Protein AF-A0A1E7LP09-F1 (afdb_monomer)

Mean predicted aligned error: 17.52 Å

Sequence (98 aa):
MPIHPPQQQQQQQRSAPGRPLGVQQAEAALVEHYPRLVRLAYVVLPPALGRHRRVLAAHGAVQRALPGARAVPAPASRVPAQSRRRSSEEAAAEAVGA

Secondary structure (DSSP, 8-state):
------THHHHTT---TT----HHHHHHHHHHHHHHHHHHHHHTS-GGGHHHHHHHHHHHHHHHHSGGGGSS---------------S----------

Foldseek 3Di:
DDDDDDPVVVVVPPPPPDDPDDPVRVVVVCVVCVVVQLVVQLVPDDCVCPDPSSSVRSNVVSLVVDPVSVVPVPPPPPPPPPPPPPDPDPPDPDDDDD

Structure (mmCIF, N/CA/C/O backbone):
data_AF-A0A1E7LP09-F1
#
_entry.id   AF-A0A1E7LP09-F1
#
loop_
_atom_site.group_PDB
_atom_site.id
_atom_site.type_symbol
_atom_site.label_atom_id
_atom_site.label_alt_id
_atom_site.label_comp_id
_atom_site.label_asym_id
_at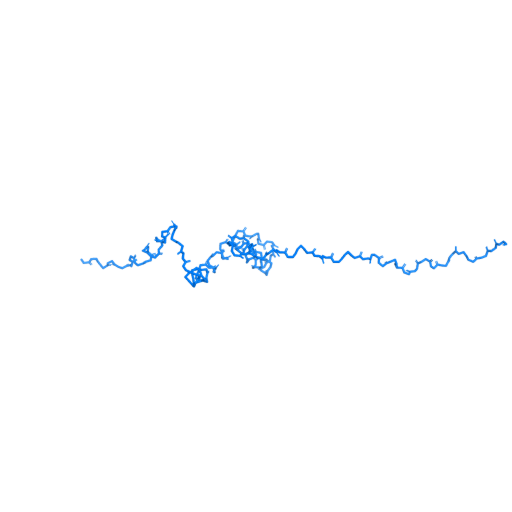om_site.label_entity_id
_atom_site.label_seq_id
_atom_site.pdbx_PDB_ins_code
_atom_site.Cartn_x
_atom_site.Cartn_y
_atom_site.Cartn_z
_atom_site.occupancy
_atom_site.B_iso_or_equiv
_atom_site.auth_seq_id
_atom_site.auth_comp_id
_atom_site.auth_asym_id
_atom_site.auth_atom_id
_atom_site.pdbx_PDB_model_num
ATOM 1 N N . MET A 1 1 ? -6.051 -43.541 14.309 1.00 51.47 1 MET A N 1
ATOM 2 C CA . MET A 1 1 ? -5.726 -42.353 15.128 1.00 51.47 1 MET A CA 1
ATOM 3 C C . MET A 1 1 ? -5.114 -41.270 14.238 1.00 51.47 1 MET A C 1
ATOM 5 O O . MET A 1 1 ? -3.902 -41.278 14.069 1.00 51.47 1 MET A O 1
ATOM 9 N N . PRO A 1 2 ? -5.910 -40.384 13.609 1.00 58.72 2 PRO A N 1
ATOM 10 C CA . PRO A 1 2 ? -5.397 -39.189 12.944 1.00 58.72 2 PRO A CA 1
ATOM 11 C C . PRO A 1 2 ? -5.484 -37.983 13.889 1.00 58.72 2 PRO A C 1
ATOM 13 O O . PRO A 1 2 ? -6.561 -37.596 14.338 1.00 58.72 2 PRO A O 1
ATOM 16 N N . ILE A 1 3 ? -4.326 -37.404 14.191 1.00 60.69 3 ILE A N 1
ATOM 17 C CA . ILE A 1 3 ? -4.178 -36.154 14.935 1.00 60.69 3 ILE A CA 1
ATOM 18 C C . ILE A 1 3 ? -4.348 -35.027 13.911 1.00 60.69 3 ILE A C 1
ATOM 20 O O . ILE A 1 3 ? -3.499 -34.860 13.039 1.00 60.69 3 ILE A O 1
ATOM 24 N N . HIS A 1 4 ? -5.446 -34.273 13.987 1.00 62.44 4 HIS A N 1
ATOM 25 C CA . HIS A 1 4 ? -5.639 -33.060 13.188 1.00 62.44 4 HIS A CA 1
ATOM 26 C C . HIS A 1 4 ? -5.379 -31.801 14.032 1.00 62.44 4 HIS A C 1
ATOM 28 O O . HIS A 1 4 ? -6.257 -31.372 14.779 1.00 62.44 4 HIS A O 1
ATOM 34 N N . PRO A 1 5 ? -4.220 -31.147 13.863 1.00 66.00 5 PRO A N 1
ATOM 35 C CA . PRO A 1 5 ? -4.068 -29.707 14.038 1.00 66.00 5 PRO A CA 1
ATOM 36 C C . PRO A 1 5 ? -3.639 -29.065 12.694 1.00 66.00 5 PRO A C 1
ATOM 38 O O . PRO A 1 5 ? -3.104 -29.773 11.841 1.00 66.00 5 PRO A O 1
ATOM 41 N N . PRO A 1 6 ? -3.819 -27.749 12.438 1.00 58.47 6 PRO A N 1
ATOM 42 C CA . PRO A 1 6 ? -4.451 -26.695 13.232 1.00 58.47 6 PRO A CA 1
ATOM 43 C C . PRO A 1 6 ? -5.592 -25.973 12.464 1.00 58.47 6 PRO A C 1
ATOM 45 O O . PRO A 1 6 ? -5.365 -25.253 11.495 1.00 58.47 6 PRO A O 1
ATOM 48 N N . GLN A 1 7 ? -6.834 -26.064 12.951 1.00 57.97 7 GLN A N 1
ATOM 49 C CA . GLN A 1 7 ? -7.974 -25.262 12.451 1.00 57.97 7 GLN A CA 1
ATOM 50 C C . GLN A 1 7 ? -7.972 -23.801 12.965 1.00 57.97 7 GLN A C 1
ATOM 52 O O . GLN A 1 7 ? -8.804 -22.992 12.554 1.00 57.97 7 GLN A O 1
ATOM 57 N N . GLN A 1 8 ? -7.025 -23.417 13.834 1.00 57.03 8 GLN A N 1
ATOM 58 C CA . GLN A 1 8 ? -7.003 -22.078 14.443 1.00 57.03 8 GLN A CA 1
ATOM 59 C C . GLN A 1 8 ? -6.753 -20.937 13.440 1.00 57.03 8 GLN A C 1
ATOM 61 O O . GLN A 1 8 ? -7.227 -19.825 13.660 1.00 57.03 8 GLN A O 1
ATOM 66 N N . GLN A 1 9 ? -6.076 -21.189 12.314 1.00 55.88 9 GLN A N 1
ATOM 67 C CA . GLN A 1 9 ? -5.728 -20.129 11.359 1.00 55.88 9 GLN A CA 1
ATOM 68 C C . GLN A 1 9 ? -6.879 -19.755 10.408 1.00 55.88 9 GLN A C 1
ATOM 70 O O . GLN A 1 9 ? -6.902 -18.643 9.885 1.00 55.88 9 GLN A O 1
ATOM 75 N N . GLN A 1 10 ? -7.862 -20.641 10.206 1.00 55.78 10 GLN A N 1
ATOM 76 C CA . GLN A 1 10 ? -9.057 -20.346 9.399 1.00 55.78 10 GLN A CA 1
ATOM 77 C C . GLN A 1 10 ? -10.154 -19.630 10.199 1.00 55.78 10 GLN A C 1
ATOM 79 O O . GLN A 1 10 ? -10.947 -18.892 9.617 1.00 55.78 10 GLN A O 1
ATOM 84 N N . GLN A 1 11 ? -10.186 -19.790 11.526 1.00 55.72 11 GLN A N 1
ATOM 85 C CA . GLN A 1 11 ? -11.161 -19.104 12.381 1.00 55.72 11 GLN A CA 1
ATOM 86 C C . GLN A 1 11 ? -10.820 -17.625 12.608 1.00 55.72 11 GLN A C 1
ATOM 88 O O . GLN A 1 11 ? -11.728 -16.801 12.654 1.00 55.72 11 GLN A O 1
ATOM 93 N N . GLN A 1 12 ? -9.532 -17.263 12.621 1.00 55.25 12 GLN A N 1
ATOM 94 C CA . GLN A 1 12 ? -9.095 -15.859 12.696 1.00 55.25 12 GLN A CA 1
ATOM 95 C C . GLN A 1 12 ? -9.438 -15.052 11.427 1.00 55.25 12 GLN A C 1
ATOM 97 O O . GLN A 1 12 ? -9.550 -13.833 11.485 1.00 55.25 12 GLN A O 1
ATOM 102 N N . GLN A 1 13 ? -9.652 -15.721 10.285 1.00 55.03 13 GLN A N 1
ATOM 103 C CA . GLN A 1 13 ? -9.899 -15.074 8.987 1.00 55.03 13 GLN A CA 1
ATOM 104 C C . GLN A 1 13 ? -11.369 -14.730 8.719 1.00 55.03 13 GLN A C 1
ATOM 106 O O . GLN A 1 13 ? -11.658 -14.010 7.766 1.00 55.03 13 GLN A O 1
ATOM 111 N N . ARG A 1 14 ? -12.315 -15.192 9.547 1.00 50.50 14 ARG A N 1
ATOM 112 C CA . ARG A 1 14 ? -13.716 -14.749 9.453 1.00 50.50 14 ARG A CA 1
ATOM 113 C C . ARG A 1 14 ? -13.945 -13.524 10.332 1.00 50.50 14 ARG A C 1
ATOM 115 O O . ARG A 1 14 ? -14.830 -13.513 11.183 1.00 50.50 14 ARG A O 1
ATOM 122 N N . SER A 1 15 ? -13.149 -12.479 10.127 1.00 55.38 15 SER A N 1
ATOM 123 C CA . SER A 1 15 ? -13.520 -11.143 10.583 1.00 55.38 15 SER A CA 1
ATOM 124 C C . SER A 1 15 ? -14.791 -10.755 9.830 1.00 55.38 15 SER A C 1
ATOM 126 O O . SER A 1 15 ? -14.753 -10.510 8.627 1.00 55.38 15 SER A O 1
ATOM 128 N N . ALA A 1 16 ? -15.936 -10.791 10.511 1.00 53.47 16 ALA A N 1
ATOM 129 C CA . ALA A 1 16 ? -17.207 -10.394 9.924 1.00 53.47 16 ALA A CA 1
ATOM 130 C C . ALA A 1 16 ? -17.095 -8.939 9.426 1.00 53.47 16 ALA A C 1
ATOM 132 O O . ALA A 1 16 ? -16.837 -8.044 10.240 1.00 53.47 16 ALA A O 1
ATOM 133 N N . PRO A 1 17 ? -17.254 -8.673 8.118 1.00 50.06 17 PRO A N 1
ATOM 134 C CA . PRO A 1 17 ? -17.241 -7.309 7.623 1.00 50.06 17 PRO A CA 1
ATOM 135 C C . PRO A 1 17 ? -18.499 -6.615 8.149 1.00 50.06 17 PRO A C 1
ATOM 137 O O . PRO A 1 17 ? -19.611 -7.035 7.844 1.00 50.06 17 PRO A O 1
ATOM 140 N N . GLY A 1 18 ? -18.330 -5.574 8.967 1.00 56.84 18 GLY A N 1
ATOM 141 C CA . GLY A 1 18 ? -19.439 -4.682 9.325 1.00 56.84 18 GLY A CA 1
ATOM 142 C C . GLY A 1 18 ? -19.629 -4.359 10.804 1.00 56.84 18 GLY A C 1
ATOM 143 O O . GLY A 1 18 ? -20.516 -3.567 11.111 1.00 56.84 18 GLY A O 1
ATOM 144 N N . ARG A 1 19 ? -18.821 -4.891 11.734 1.00 57.41 19 ARG A N 1
ATOM 145 C CA . ARG A 1 19 ? -18.845 -4.388 13.119 1.00 57.41 19 ARG A CA 1
ATOM 146 C C . ARG A 1 19 ? -17.930 -3.161 13.236 1.00 57.41 19 ARG A C 1
ATOM 148 O O . ARG A 1 19 ? -16.764 -3.280 12.861 1.00 57.41 19 ARG A O 1
ATOM 155 N N . PRO A 1 20 ? -18.406 -2.009 13.753 1.00 57.84 20 PRO A N 1
ATOM 156 C CA . PRO A 1 20 ? -17.527 -0.886 14.047 1.00 57.84 20 PRO A CA 1
ATOM 157 C C . PRO A 1 20 ? -16.494 -1.350 15.077 1.00 57.84 20 PRO A C 1
ATOM 159 O O . PRO A 1 20 ? -16.831 -1.633 16.227 1.00 57.84 20 PRO A O 1
ATOM 162 N N . LEU A 1 21 ? -15.249 -1.513 14.637 1.00 62.44 21 LEU A N 1
ATOM 163 C CA . LEU A 1 21 ? -14.133 -1.816 15.519 1.00 62.44 21 LEU A CA 1
ATOM 164 C C . LEU A 1 21 ? -13.838 -0.544 16.318 1.00 62.44 21 LEU A C 1
ATOM 166 O O . LEU A 1 21 ? -13.742 0.537 15.736 1.00 62.44 21 LEU A O 1
ATOM 170 N N . GLY A 1 22 ? -13.705 -0.655 17.642 1.00 71.94 22 GLY A N 1
ATOM 171 C CA . GLY A 1 22 ? -13.184 0.456 18.442 1.00 71.94 22 GLY A CA 1
ATOM 172 C C . GLY A 1 22 ? -11.815 0.893 17.907 1.00 71.94 22 GLY A C 1
ATOM 173 O O . GLY A 1 22 ? -11.086 0.068 17.358 1.00 71.94 22 GLY A O 1
ATOM 174 N N . VAL A 1 23 ? -11.460 2.173 18.063 1.00 73.69 23 VAL A N 1
ATOM 175 C CA . VAL A 1 23 ? -10.244 2.778 17.471 1.00 73.69 23 VAL A CA 1
ATOM 176 C C . VAL A 1 23 ? -8.988 1.930 17.719 1.00 73.69 23 VAL A C 1
ATOM 178 O O . VAL A 1 23 ? -8.303 1.574 16.769 1.00 73.69 23 VAL A O 1
ATOM 181 N N . GLN A 1 24 ? -8.767 1.476 18.956 1.00 67.88 24 GLN A N 1
ATOM 182 C CA . GLN A 1 24 ? -7.636 0.605 19.316 1.00 67.88 24 GLN A CA 1
ATOM 183 C C . GLN A 1 24 ? -7.616 -0.732 18.559 1.00 67.88 24 GLN A C 1
ATOM 185 O O . GLN A 1 24 ? -6.560 -1.239 18.190 1.00 67.88 24 GLN A O 1
ATOM 190 N N . GLN A 1 25 ? -8.786 -1.324 18.317 1.00 70.56 25 GLN A N 1
ATOM 191 C CA . GLN A 1 25 ? -8.897 -2.592 17.600 1.00 70.56 25 GLN A CA 1
ATOM 192 C C . GLN A 1 25 ? -8.715 -2.400 16.092 1.00 70.56 25 GLN A C 1
ATOM 194 O O . GLN A 1 25 ? -8.137 -3.259 15.429 1.00 70.56 25 GLN A O 1
ATOM 199 N N . ALA A 1 26 ? -9.161 -1.259 15.561 1.00 70.69 26 ALA A N 1
ATOM 200 C CA . ALA A 1 26 ? -8.865 -0.853 14.195 1.00 70.69 26 ALA A CA 1
ATOM 201 C C . ALA A 1 26 ? -7.357 -0.612 14.005 1.00 7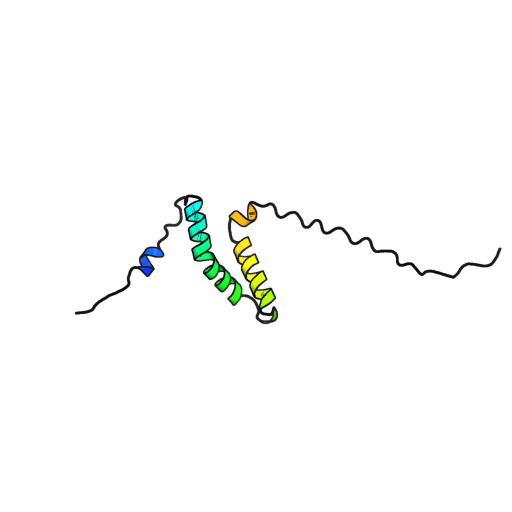0.69 26 ALA A C 1
ATOM 203 O O . ALA A 1 26 ? -6.785 -1.110 13.041 1.00 70.69 26 ALA A O 1
ATOM 204 N N . GLU A 1 27 ?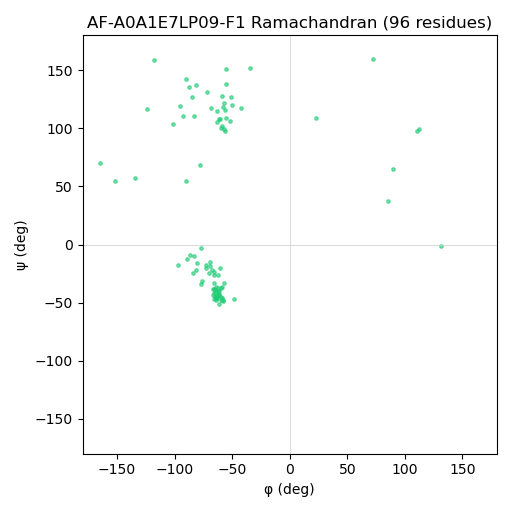 -6.691 0.071 14.938 1.00 71.06 27 GLU A N 1
ATOM 205 C CA . GLU A 1 27 ? -5.241 0.298 14.904 1.00 71.06 27 GLU A CA 1
ATOM 206 C C . GLU A 1 27 ? -4.444 -1.007 14.998 1.00 71.06 27 GLU A C 1
ATOM 208 O O . GLU A 1 27 ? -3.553 -1.236 14.180 1.00 71.06 27 GLU A O 1
ATOM 213 N N . ALA A 1 28 ? -4.802 -1.903 15.922 1.00 75.44 28 ALA A N 1
ATOM 214 C CA . ALA A 1 28 ? -4.163 -3.212 16.049 1.00 75.44 28 ALA A CA 1
ATOM 215 C C . ALA A 1 28 ? -4.309 -4.044 14.766 1.00 75.44 28 ALA A C 1
ATOM 217 O O . ALA A 1 28 ? -3.323 -4.582 14.259 1.00 75.44 28 ALA A O 1
ATOM 218 N N . ALA A 1 29 ? -5.515 -4.076 14.186 1.00 72.31 29 ALA A N 1
ATOM 219 C CA . ALA A 1 29 ? -5.753 -4.745 12.914 1.00 72.31 29 ALA A CA 1
ATOM 220 C C . ALA A 1 29 ? -4.928 -4.113 11.781 1.00 72.31 29 ALA A C 1
ATOM 222 O O . ALA A 1 29 ? -4.366 -4.834 10.960 1.00 72.31 29 ALA A O 1
ATOM 223 N N . LEU A 1 30 ? -4.789 -2.785 11.740 1.00 73.12 30 LEU A N 1
ATOM 224 C CA . LEU A 1 30 ? -3.946 -2.120 10.747 1.00 73.12 30 LEU A CA 1
ATOM 225 C C . LEU A 1 30 ? -2.473 -2.497 10.910 1.00 73.12 30 LEU A C 1
ATOM 227 O O . LEU A 1 30 ? -1.855 -2.875 9.920 1.00 73.12 30 LEU A O 1
ATOM 231 N N . VAL A 1 31 ? -1.912 -2.449 12.119 1.00 80.38 31 VAL A N 1
ATOM 232 C CA . VAL A 1 31 ? -0.502 -2.804 12.362 1.00 80.38 31 VAL A CA 1
ATOM 233 C C . VAL A 1 31 ? -0.228 -4.262 11.993 1.00 80.38 31 VAL A C 1
ATOM 235 O O . VAL A 1 31 ? 0.769 -4.549 11.331 1.00 80.38 31 VAL A O 1
ATOM 238 N N . GLU A 1 32 ? -1.135 -5.172 12.348 1.00 86.25 32 GLU A N 1
ATOM 239 C CA . GLU A 1 32 ? -1.005 -6.599 12.050 1.00 86.25 32 GLU A CA 1
ATOM 240 C C . GLU A 1 32 ? -1.079 -6.894 10.541 1.00 86.25 32 GLU A C 1
ATOM 242 O O . GLU A 1 32 ? -0.329 -7.722 10.018 1.00 86.25 32 GLU A O 1
ATOM 247 N N . HIS A 1 33 ? -1.935 -6.183 9.801 1.00 88.06 33 HIS A N 1
ATOM 248 C CA . HIS A 1 33 ? -2.199 -6.477 8.389 1.00 88.06 33 HIS A CA 1
ATOM 249 C C . HIS A 1 33 ? -1.379 -5.612 7.416 1.00 88.06 33 HIS A C 1
ATOM 251 O O . HIS A 1 33 ? -1.210 -5.981 6.248 1.00 88.06 33 HIS A O 1
ATOM 257 N N . TYR A 1 34 ? -0.813 -4.492 7.871 1.00 90.00 34 TYR A N 1
ATOM 258 C CA . TYR A 1 34 ? -0.061 -3.550 7.040 1.00 90.00 34 TYR A CA 1
ATOM 259 C C . TYR A 1 34 ? 1.149 -4.176 6.330 1.00 90.00 34 TYR A C 1
ATOM 261 O O . TYR A 1 34 ? 1.263 -3.993 5.113 1.00 90.00 34 TYR A O 1
ATOM 269 N N . PRO A 1 35 ? 2.017 -4.978 6.985 1.00 90.81 35 PRO A N 1
ATOM 270 C CA . PRO A 1 35 ? 3.152 -5.600 6.300 1.00 90.81 35 PRO A CA 1
ATOM 271 C C . PRO A 1 35 ? 2.718 -6.499 5.136 1.00 90.81 35 PRO A C 1
ATOM 273 O O . PRO A 1 35 ? 3.362 -6.528 4.083 1.00 90.81 35 PRO A O 1
ATOM 276 N N . ARG A 1 36 ? 1.591 -7.205 5.295 1.00 92.62 36 ARG A N 1
ATOM 277 C CA . ARG A 1 36 ? 1.026 -8.067 4.251 1.00 92.62 36 ARG A CA 1
ATOM 278 C C . ARG A 1 36 ? 0.534 -7.243 3.061 1.00 92.62 36 ARG A C 1
ATOM 280 O O . ARG A 1 36 ? 0.839 -7.596 1.923 1.00 92.62 36 ARG A O 1
ATOM 287 N N . LEU A 1 37 ? -0.158 -6.131 3.313 1.00 93.50 37 LEU A N 1
ATOM 288 C CA . LEU A 1 37 ? -0.618 -5.209 2.268 1.00 93.50 37 LEU A CA 1
ATOM 289 C C . LEU A 1 37 ? 0.555 -4.590 1.500 1.00 93.50 37 LEU A C 1
ATOM 291 O O . LEU A 1 37 ? 0.547 -4.568 0.270 1.00 93.50 37 LEU A O 1
ATOM 295 N N . VAL A 1 38 ? 1.600 -4.155 2.207 1.00 95.00 38 VAL A N 1
ATOM 296 C CA . VAL A 1 38 ? 2.802 -3.576 1.585 1.00 95.00 38 VAL A CA 1
ATOM 297 C C . VAL A 1 38 ? 3.499 -4.604 0.704 1.00 95.00 38 VAL A C 1
ATOM 299 O O . VAL A 1 38 ? 3.935 -4.275 -0.398 1.00 95.00 38 VAL A O 1
ATOM 302 N N . ARG A 1 39 ? 3.567 -5.866 1.136 1.00 95.00 39 ARG A N 1
ATOM 303 C CA . ARG A 1 39 ? 4.170 -6.934 0.335 1.00 95.00 39 ARG A CA 1
ATOM 304 C C . ARG A 1 39 ? 3.393 -7.195 -0.954 1.00 95.00 39 ARG A C 1
ATOM 306 O O . ARG A 1 39 ? 4.026 -7.356 -1.995 1.00 95.00 39 ARG A O 1
ATOM 313 N N . LEU A 1 40 ? 2.060 -7.179 -0.906 1.00 96.12 40 LEU A N 1
ATOM 314 C CA . LEU A 1 40 ? 1.212 -7.289 -2.099 1.00 96.12 40 LEU A CA 1
ATOM 315 C C . LEU A 1 40 ? 1.421 -6.104 -3.051 1.00 96.12 40 LEU A C 1
ATOM 317 O O . LEU A 1 40 ? 1.615 -6.302 -4.248 1.00 96.12 40 LEU A O 1
ATOM 321 N N . ALA A 1 41 ? 1.472 -4.883 -2.521 1.00 96.00 41 ALA A N 1
ATOM 322 C CA . ALA A 1 41 ? 1.750 -3.696 -3.324 1.00 96.00 41 ALA A CA 1
ATOM 323 C C . ALA A 1 41 ? 3.165 -3.725 -3.933 1.00 96.00 41 ALA A C 1
ATOM 325 O O . ALA A 1 41 ? 3.358 -3.328 -5.075 1.00 96.00 41 ALA A O 1
ATOM 326 N N . TYR A 1 42 ? 4.165 -4.238 -3.214 1.00 97.12 42 TYR A N 1
ATOM 327 C CA . TYR A 1 42 ? 5.538 -4.323 -3.709 1.00 97.12 42 TYR A CA 1
ATOM 328 C C . TYR A 1 42 ? 5.682 -5.285 -4.893 1.00 97.12 42 TYR A C 1
ATOM 330 O O . TYR A 1 42 ? 6.403 -4.972 -5.844 1.00 97.12 42 TYR A O 1
ATOM 338 N N . VAL A 1 43 ? 5.027 -6.452 -4.856 1.00 97.00 43 VAL A N 1
ATOM 339 C CA . VAL A 1 43 ? 5.181 -7.480 -5.905 1.00 97.00 43 VAL A CA 1
ATOM 340 C C . VAL A 1 43 ? 4.549 -7.088 -7.240 1.00 97.00 43 VAL A C 1
ATOM 342 O O . VAL A 1 43 ? 5.027 -7.552 -8.268 1.00 97.00 43 VAL A O 1
ATOM 345 N N . VAL A 1 44 ? 3.547 -6.203 -7.244 1.00 96.62 44 VAL A N 1
ATOM 346 C CA . VAL A 1 44 ? 2.918 -5.706 -8.483 1.00 96.62 44 VAL A CA 1
ATOM 347 C C . VAL A 1 44 ? 3.690 -4.553 -9.139 1.00 96.62 44 VAL A C 1
ATOM 349 O O . VAL A 1 44 ? 3.382 -4.166 -10.263 1.00 96.62 44 VAL A O 1
ATOM 352 N N . LEU A 1 45 ? 4.699 -3.991 -8.462 1.00 95.75 45 LEU A N 1
ATOM 353 C CA . LEU A 1 45 ? 5.494 -2.884 -8.997 1.00 95.75 45 LEU A CA 1
ATOM 354 C C . LEU A 1 45 ? 6.598 -3.373 -9.952 1.00 95.75 45 LEU A C 1
ATOM 356 O O . LEU A 1 45 ? 7.327 -4.307 -9.597 1.00 95.75 45 LEU A O 1
ATOM 360 N N . PRO A 1 46 ? 6.813 -2.692 -11.098 1.00 94.56 46 PRO A N 1
ATOM 361 C CA . PRO A 1 46 ? 7.848 -3.057 -12.062 1.00 94.56 46 PRO A CA 1
ATOM 362 C C . PRO A 1 46 ? 9.254 -3.133 -11.442 1.00 94.56 46 PRO A C 1
ATOM 364 O O . PRO A 1 46 ? 9.642 -2.230 -10.690 1.00 94.56 46 PRO A O 1
ATOM 367 N N . PRO A 1 47 ? 10.076 -4.143 -11.795 1.00 91.31 47 PRO A N 1
ATOM 368 C CA . PRO A 1 47 ? 11.433 -4.275 -11.260 1.00 91.31 47 PRO A CA 1
ATOM 369 C C . PRO A 1 47 ? 12.363 -3.133 -11.705 1.00 91.31 47 PRO A C 1
ATOM 371 O O . PRO A 1 47 ? 13.304 -2.809 -10.982 1.00 91.31 47 PRO A O 1
ATOM 374 N N . ALA A 1 48 ? 12.055 -2.470 -12.828 1.00 95.12 48 ALA A N 1
ATOM 375 C CA . ALA A 1 48 ? 12.793 -1.320 -13.360 1.00 95.12 48 ALA A CA 1
ATOM 376 C C . ALA A 1 48 ? 12.841 -0.106 -12.408 1.00 95.12 48 ALA A C 1
ATOM 378 O O . ALA A 1 48 ? 13.723 0.738 -12.526 1.00 95.12 48 ALA A O 1
ATOM 379 N N . LEU A 1 49 ? 11.928 -0.020 -11.432 1.00 90.19 49 LEU A N 1
ATOM 380 C CA . LEU A 1 49 ? 11.906 1.055 -10.433 1.00 90.19 49 LEU A CA 1
ATOM 381 C C . LEU A 1 49 ? 13.079 0.982 -9.433 1.00 90.19 49 LEU A C 1
ATOM 383 O O . LEU A 1 49 ? 13.340 1.953 -8.724 1.00 90.19 49 LEU A O 1
ATOM 387 N N . GLY A 1 50 ? 13.789 -0.148 -9.355 1.00 94.75 50 GLY A N 1
ATOM 388 C CA . GLY A 1 50 ? 14.815 -0.382 -8.339 1.00 94.75 50 GLY A CA 1
ATOM 389 C C . GLY A 1 50 ? 14.222 -0.609 -6.942 1.00 94.75 50 GLY A C 1
ATOM 390 O O . GLY A 1 50 ? 13.078 -0.255 -6.650 1.00 94.75 50 GLY A O 1
ATOM 391 N N . ARG A 1 51 ? 14.992 -1.236 -6.042 1.00 94.94 51 ARG A N 1
ATOM 392 C CA . ARG A 1 51 ? 14.483 -1.687 -4.729 1.00 94.94 51 ARG A CA 1
ATOM 393 C C . ARG A 1 51 ? 13.898 -0.546 -3.892 1.00 94.94 51 ARG A C 1
ATOM 395 O O . ARG A 1 51 ? 12.779 -0.664 -3.405 1.00 94.94 51 ARG A O 1
ATOM 402 N N . HIS A 1 52 ? 14.624 0.564 -3.769 1.00 95.94 52 HIS A N 1
ATOM 403 C CA . HIS A 1 52 ? 14.227 1.670 -2.897 1.00 95.94 52 HIS A CA 1
ATOM 404 C C . HIS A 1 52 ? 12.934 2.362 -3.361 1.00 95.94 52 HIS A C 1
ATOM 406 O O . HIS A 1 52 ? 12.007 2.524 -2.568 1.00 95.94 52 HIS A O 1
ATOM 412 N N . ARG A 1 53 ? 12.809 2.694 -4.657 1.00 95.94 53 ARG A N 1
ATOM 413 C CA . ARG A 1 53 ? 11.590 3.350 -5.169 1.00 95.94 53 ARG A CA 1
ATOM 414 C C . ARG A 1 53 ? 10.376 2.427 -5.085 1.00 95.94 53 ARG A C 1
ATOM 416 O O . ARG A 1 53 ? 9.279 2.906 -4.819 1.00 95.94 53 ARG A O 1
ATOM 423 N N . ARG A 1 54 ? 10.563 1.111 -5.252 1.00 96.12 54 ARG A N 1
ATOM 424 C CA . ARG A 1 54 ? 9.479 0.131 -5.083 1.00 96.12 54 ARG A CA 1
ATOM 425 C C . ARG A 1 54 ? 8.963 0.068 -3.651 1.00 96.12 54 ARG A C 1
ATOM 427 O O . ARG A 1 54 ? 7.759 -0.031 -3.462 1.00 96.12 54 ARG A O 1
ATOM 434 N N . VAL A 1 55 ? 9.844 0.150 -2.655 1.00 96.19 55 VAL A N 1
ATOM 435 C CA . VAL A 1 55 ? 9.436 0.183 -1.242 1.00 96.19 55 VAL A CA 1
ATOM 436 C C . VAL A 1 55 ? 8.577 1.418 -0.971 1.00 96.19 55 VAL A C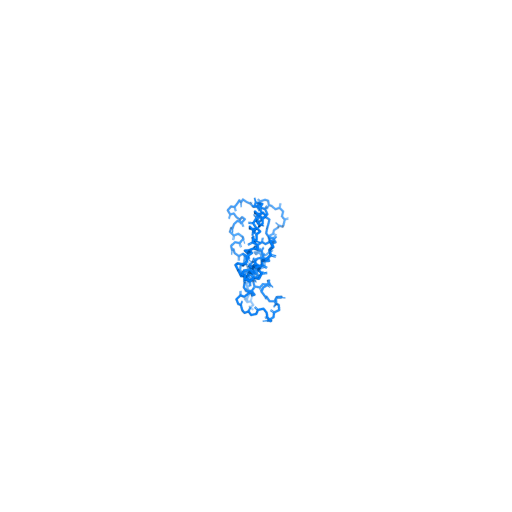 1
ATOM 438 O O . VAL A 1 55 ? 7.452 1.287 -0.494 1.00 96.19 55 VAL A O 1
ATOM 441 N N . LEU A 1 56 ? 9.048 2.606 -1.359 1.00 97.00 56 LEU A N 1
ATOM 442 C CA . LEU A 1 56 ? 8.303 3.854 -1.155 1.00 97.00 56 LEU A CA 1
ATOM 443 C C . LEU A 1 56 ? 6.956 3.864 -1.892 1.00 97.00 56 LEU A C 1
ATOM 445 O O . LEU A 1 56 ? 5.940 4.253 -1.318 1.00 97.00 56 LEU A O 1
ATOM 449 N N . ALA A 1 57 ? 6.926 3.398 -3.143 1.00 96.31 57 ALA A N 1
ATOM 450 C CA . ALA A 1 57 ? 5.695 3.314 -3.923 1.00 96.31 57 ALA A CA 1
ATOM 451 C C . ALA A 1 57 ? 4.697 2.305 -3.331 1.00 96.31 57 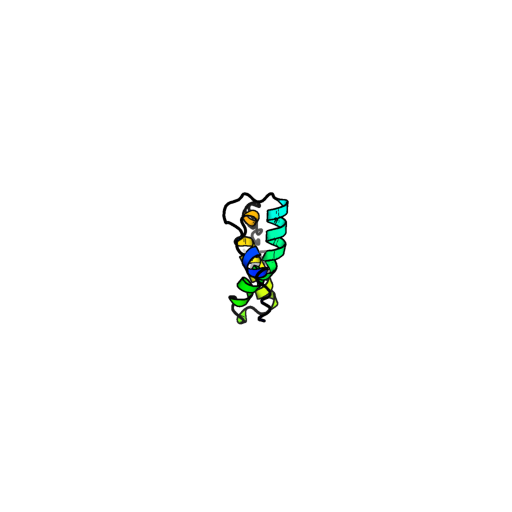ALA A C 1
ATOM 453 O O . ALA A 1 57 ? 3.500 2.587 -3.300 1.00 96.31 57 ALA A O 1
ATOM 454 N N . ALA A 1 58 ? 5.172 1.170 -2.808 1.00 96.31 58 ALA A N 1
ATOM 455 C CA . ALA A 1 58 ? 4.324 0.1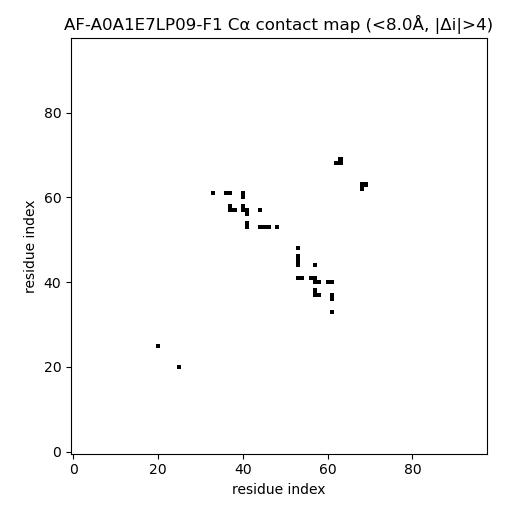84 -2.145 1.00 96.31 58 ALA A CA 1
ATOM 456 C C . ALA A 1 58 ? 3.688 0.754 -0.871 1.00 96.31 58 ALA A C 1
ATOM 458 O O . ALA A 1 58 ? 2.478 0.637 -0.684 1.00 96.31 58 ALA A O 1
ATOM 459 N N . HIS A 1 59 ? 4.476 1.431 -0.032 1.00 94.75 59 HIS A N 1
ATOM 460 C CA . HIS A 1 59 ? 3.956 2.113 1.153 1.00 94.75 59 HIS A CA 1
ATOM 461 C C . HIS A 1 59 ? 2.919 3.177 0.790 1.00 94.75 59 HIS A C 1
ATOM 463 O O . HIS A 1 59 ? 1.825 3.176 1.350 1.00 94.75 59 HIS A O 1
ATOM 469 N N . GLY A 1 60 ? 3.216 4.027 -0.196 1.00 93.06 60 GLY A N 1
ATOM 470 C CA . GLY A 1 60 ? 2.288 5.064 -0.645 1.00 93.06 60 GLY A CA 1
ATOM 471 C C . GLY A 1 60 ? 0.979 4.503 -1.210 1.00 93.06 60 GLY A C 1
ATOM 472 O O . GLY A 1 60 ? -0.087 5.063 -0.956 1.00 93.06 60 GLY A O 1
ATOM 473 N N . ALA A 1 61 ? 1.031 3.383 -1.936 1.00 93.94 61 ALA A N 1
ATOM 474 C CA . ALA A 1 61 ? -0.160 2.712 -2.456 1.00 93.94 61 ALA A CA 1
ATOM 475 C C . ALA A 1 61 ? -1.057 2.182 -1.327 1.00 93.94 61 ALA A C 1
ATOM 477 O O . ALA A 1 61 ? -2.263 2.426 -1.338 1.00 93.94 61 ALA A O 1
ATOM 478 N N . VAL A 1 62 ? -0.469 1.517 -0.328 1.00 92.81 62 VAL A N 1
ATOM 479 C CA . VAL A 1 62 ? -1.213 1.008 0.834 1.00 92.81 62 VAL A CA 1
ATOM 480 C C . VAL A 1 62 ? -1.800 2.151 1.650 1.00 92.81 62 VAL A C 1
ATOM 482 O O . VAL A 1 62 ? -2.975 2.106 1.992 1.00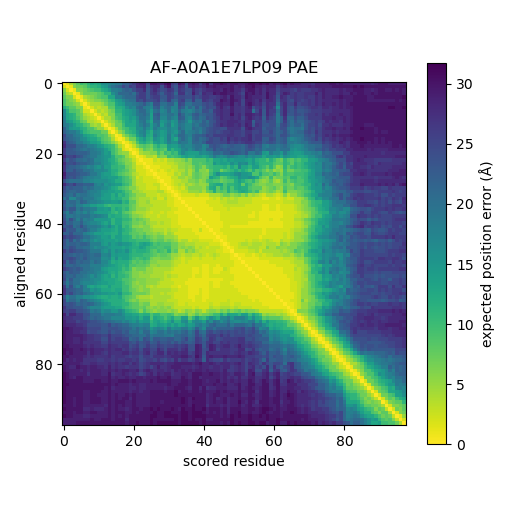 92.81 62 VAL A O 1
ATOM 485 N N . GLN A 1 63 ? -1.024 3.203 1.913 1.00 90.25 63 GLN A N 1
ATOM 486 C CA . GLN A 1 63 ? -1.508 4.373 2.643 1.00 90.25 63 GLN A CA 1
ATOM 487 C C . GLN A 1 63 ? -2.719 4.999 1.944 1.00 90.25 63 GLN A C 1
ATOM 489 O O . GLN A 1 63 ? -3.739 5.200 2.589 1.00 90.25 63 GLN A O 1
ATOM 494 N N . ARG A 1 64 ? -2.674 5.217 0.623 1.00 86.75 64 ARG A N 1
ATOM 495 C CA . ARG A 1 64 ? -3.811 5.772 -0.142 1.00 86.75 64 ARG A CA 1
ATOM 496 C C . ARG A 1 64 ? -5.067 4.898 -0.120 1.00 86.75 64 ARG A C 1
ATOM 498 O O . ARG A 1 64 ? -6.159 5.429 -0.292 1.00 86.75 64 ARG A O 1
ATOM 505 N N . ALA A 1 65 ? -4.917 3.589 0.069 1.00 85.81 65 ALA A N 1
ATOM 506 C CA . ALA A 1 65 ? -6.036 2.657 0.161 1.00 85.81 65 ALA A CA 1
ATOM 507 C C . ALA A 1 65 ? -6.704 2.646 1.550 1.00 85.81 65 ALA A C 1
ATOM 509 O O . ALA A 1 65 ? -7.819 2.142 1.679 1.00 85.81 65 ALA A O 1
ATOM 510 N N . LEU A 1 66 ? -6.054 3.188 2.589 1.00 82.88 66 LEU A N 1
ATOM 511 C CA . LEU A 1 66 ? -6.591 3.199 3.948 1.00 82.88 66 LEU A CA 1
ATOM 512 C C . LEU A 1 66 ? -7.489 4.430 4.201 1.00 82.88 66 LEU A C 1
ATOM 514 O O . LEU A 1 66 ? -7.083 5.555 3.900 1.00 82.88 66 LEU A O 1
ATOM 518 N N . PRO A 1 67 ? -8.671 4.262 4.835 1.00 68.56 67 PRO A N 1
ATOM 519 C CA . PRO A 1 67 ? -9.623 5.353 5.088 1.00 68.56 67 PRO A CA 1
ATOM 520 C C . PRO A 1 67 ? -9.039 6.534 5.880 1.00 68.56 67 PRO A C 1
ATOM 522 O O . PRO A 1 67 ? -9.401 7.684 5.639 1.00 68.56 67 PRO A O 1
ATOM 525 N N . GLY A 1 68 ? -8.098 6.265 6.793 1.00 63.34 68 GLY A N 1
ATOM 526 C CA . GLY A 1 68 ? -7.450 7.285 7.623 1.00 63.34 68 GLY A CA 1
ATOM 527 C C . GLY A 1 68 ? -6.460 8.184 6.876 1.00 63.34 68 GLY A C 1
ATOM 528 O O . GLY A 1 68 ? -6.195 9.297 7.320 1.00 63.34 68 GLY A O 1
ATOM 529 N N . ALA A 1 69 ? -5.951 7.771 5.712 1.00 58.31 69 ALA A N 1
ATOM 530 C CA . ALA A 1 69 ? -4.998 8.586 4.956 1.00 58.31 69 ALA A CA 1
ATOM 531 C C . ALA A 1 69 ? -5.642 9.803 4.280 1.00 58.31 69 ALA A C 1
ATOM 533 O O . ALA A 1 69 ? -4.941 10.742 3.910 1.00 58.31 69 ALA A O 1
ATOM 534 N N . ARG A 1 70 ? -6.973 9.807 4.128 1.00 57.69 70 ARG A N 1
ATOM 535 C CA . ARG A 1 70 ? -7.727 10.937 3.568 1.00 57.69 70 ARG A CA 1
ATOM 536 C C . ARG A 1 70 ? -8.163 11.956 4.627 1.00 57.69 70 ARG A C 1
ATOM 538 O O . ARG A 1 70 ? -8.578 13.049 4.257 1.00 57.69 70 ARG A O 1
ATOM 545 N N . ALA A 1 71 ? -8.058 11.619 5.918 1.00 55.12 71 ALA A N 1
ATOM 546 C CA . ALA A 1 71 ? -8.425 12.514 7.021 1.00 55.12 71 ALA A CA 1
ATOM 547 C C . ALA A 1 71 ? -7.465 13.707 7.166 1.00 55.12 71 ALA A C 1
ATOM 549 O O . ALA A 1 71 ? -7.830 14.729 7.742 1.00 55.12 71 ALA A O 1
ATOM 550 N N . VAL A 1 72 ? -6.265 13.613 6.589 1.00 52.94 72 VAL A N 1
ATOM 551 C CA . VAL A 1 72 ? -5.414 14.776 6.354 1.00 52.94 72 VAL A CA 1
ATOM 552 C C . VAL A 1 72 ? -5.729 15.270 4.942 1.00 52.94 72 VAL A C 1
ATOM 554 O O . VAL A 1 72 ? -5.390 14.564 3.987 1.00 52.94 72 VAL A O 1
ATOM 557 N N . PRO A 1 73 ? -6.367 16.442 4.745 1.00 52.12 73 PRO A N 1
ATOM 558 C CA . PRO A 1 73 ? -6.321 17.085 3.442 1.00 52.12 73 PRO A CA 1
ATOM 559 C C . PRO A 1 73 ? -4.841 17.243 3.107 1.00 52.12 73 PRO A C 1
ATOM 561 O O . PRO A 1 73 ? -4.132 17.994 3.777 1.00 52.12 73 PRO A O 1
ATOM 564 N N . ALA A 1 74 ? -4.353 16.464 2.136 1.00 56.16 74 ALA A N 1
ATOM 565 C CA . ALA A 1 74 ? -2.990 16.601 1.654 1.00 56.16 74 ALA A CA 1
ATOM 566 C C . ALA A 1 74 ? -2.80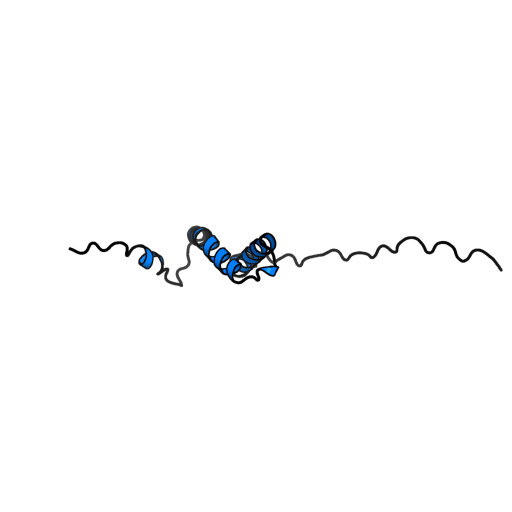1 18.093 1.363 1.00 56.16 74 ALA A C 1
ATOM 568 O O . ALA A 1 74 ? -3.603 18.629 0.587 1.00 56.16 74 ALA A O 1
ATOM 569 N N . PRO A 1 75 ? -1.844 18.796 2.004 1.00 52.91 75 PRO A N 1
ATOM 570 C CA . PRO A 1 75 ? -1.603 20.174 1.637 1.00 52.91 75 PRO A CA 1
ATOM 571 C C . PRO A 1 75 ? -1.304 20.117 0.148 1.00 52.91 75 PRO A C 1
ATOM 573 O O . PRO A 1 75 ? -0.359 19.435 -0.260 1.00 52.91 75 PRO A O 1
ATOM 576 N N . ALA A 1 76 ? -2.173 20.734 -0.663 1.00 57.12 76 ALA A N 1
ATOM 577 C CA . ALA A 1 76 ? -1.901 20.950 -2.072 1.00 57.12 76 ALA A CA 1
ATOM 578 C C . ALA A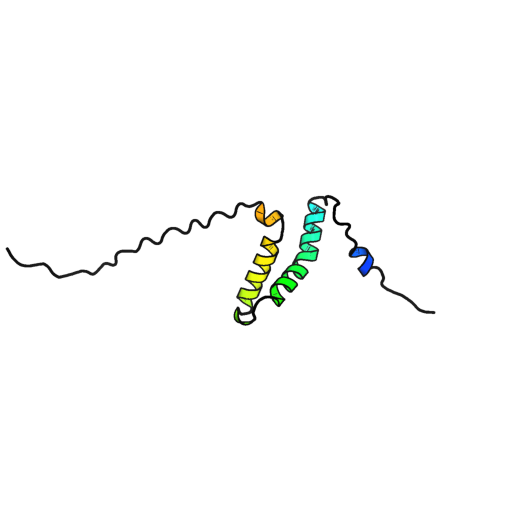 1 76 ? -0.448 21.397 -2.116 1.00 57.12 76 ALA A C 1
ATOM 580 O O . ALA A 1 76 ? -0.111 22.348 -1.409 1.00 57.12 76 ALA A O 1
ATOM 581 N N . SER A 1 77 ? 0.410 20.617 -2.779 1.00 55.94 77 SER A N 1
ATOM 582 C CA . SER A 1 77 ? 1.843 20.865 -2.784 1.00 55.94 77 SER A CA 1
ATOM 583 C C . SER A 1 77 ? 2.021 22.291 -3.287 1.00 55.94 77 SER A C 1
ATOM 585 O O . SER A 1 77 ? 1.900 22.556 -4.480 1.00 55.94 77 SER A O 1
ATOM 587 N N . ARG A 1 78 ? 2.188 23.238 -2.357 1.00 60.00 78 ARG A N 1
ATOM 588 C CA . ARG A 1 78 ? 2.467 24.638 -2.649 1.00 60.00 78 ARG A CA 1
ATOM 589 C C . ARG A 1 78 ? 3.939 24.656 -2.999 1.00 60.00 78 ARG A C 1
ATOM 591 O O . ARG A 1 78 ? 4.764 25.095 -2.208 1.00 60.00 78 ARG A O 1
ATOM 598 N N . VAL A 1 79 ? 4.266 24.057 -4.140 1.00 65.69 79 VAL A N 1
ATOM 599 C CA . VAL A 1 79 ? 5.587 24.177 -4.730 1.00 65.69 79 VAL A CA 1
ATOM 600 C C . VAL A 1 79 ? 5.725 25.662 -5.054 1.00 65.69 79 VAL A C 1
ATOM 602 O O . VAL A 1 79 ? 4.927 26.168 -5.849 1.00 65.69 79 VAL A O 1
ATOM 605 N N . PRO A 1 80 ? 6.643 26.402 -4.410 1.00 65.56 80 PRO A N 1
ATOM 606 C CA . PRO A 1 80 ? 6.880 27.781 -4.794 1.00 65.56 80 PRO A CA 1
ATOM 607 C C . PRO A 1 80 ? 7.310 27.788 -6.262 1.00 65.56 80 PRO A C 1
ATOM 609 O O . PRO A 1 80 ? 8.196 27.031 -6.664 1.00 65.56 80 PRO A O 1
ATOM 612 N N . ALA A 1 81 ? 6.640 28.604 -7.078 1.00 62.25 81 ALA A N 1
ATOM 613 C CA . ALA A 1 81 ? 7.007 28.774 -8.473 1.00 62.25 81 ALA A CA 1
ATOM 614 C C . ALA A 1 81 ? 8.465 29.246 -8.533 1.00 62.25 81 ALA A C 1
ATOM 616 O O . ALA A 1 81 ? 8.822 30.265 -7.941 1.00 62.25 81 ALA A O 1
ATOM 617 N N . GLN A 1 82 ? 9.310 28.480 -9.220 1.00 64.25 82 GLN A N 1
ATOM 618 C CA . GLN A 1 82 ? 10.686 28.864 -9.503 1.00 64.25 82 GLN A CA 1
ATOM 619 C C . GLN A 1 82 ? 10.673 30.184 -10.283 1.00 64.25 82 GLN A C 1
ATOM 621 O O . GLN A 1 82 ? 10.377 30.218 -11.477 1.00 64.25 82 GLN A O 1
ATOM 626 N N . SER A 1 83 ? 10.948 31.295 -9.594 1.00 60.28 83 SER A N 1
ATOM 627 C CA . SER A 1 83 ? 11.245 32.558 -10.258 1.00 60.28 83 SER A CA 1
ATOM 628 C C . SER A 1 83 ? 12.499 32.313 -11.078 1.00 60.28 83 SER A C 1
ATOM 630 O O . SER A 1 83 ? 13.580 32.089 -10.528 1.00 60.28 83 SER A O 1
ATOM 632 N N . ARG A 1 84 ? 12.332 32.253 -12.402 1.00 59.03 84 ARG A N 1
ATOM 633 C CA . ARG A 1 84 ? 13.433 32.177 -13.354 1.00 59.03 84 ARG A CA 1
ATOM 634 C C . ARG A 1 84 ? 14.303 33.397 -13.092 1.00 59.03 84 ARG A C 1
ATOM 636 O O . ARG A 1 84 ? 13.974 34.503 -13.513 1.00 59.03 84 ARG A O 1
ATOM 643 N N . ARG A 1 85 ? 15.387 33.182 -12.343 1.00 55.00 85 ARG A N 1
ATOM 644 C CA . ARG A 1 85 ? 16.480 34.131 -12.166 1.00 55.00 85 ARG A CA 1
ATOM 645 C C . ARG A 1 85 ? 16.885 34.514 -13.584 1.00 55.00 85 ARG A C 1
ATOM 647 O O . ARG A 1 85 ? 17.406 33.674 -14.314 1.00 55.00 85 ARG A O 1
ATOM 654 N N . ARG A 1 86 ? 16.532 35.729 -14.010 1.00 53.41 86 ARG A N 1
ATOM 655 C CA . ARG A 1 86 ? 17.093 36.337 -15.212 1.00 53.41 86 ARG A CA 1
ATOM 656 C C . ARG A 1 86 ? 18.581 36.397 -14.906 1.00 53.41 86 ARG A C 1
ATOM 658 O O . ARG A 1 86 ? 18.995 37.151 -14.027 1.00 53.41 86 ARG A O 1
ATOM 665 N N . SER A 1 87 ? 19.321 35.445 -15.463 1.00 41.78 87 SER A N 1
ATOM 666 C CA . SER A 1 87 ? 20.766 35.435 -15.397 1.00 41.78 87 SER A CA 1
ATOM 667 C C . SER A 1 87 ? 21.225 36.814 -15.844 1.00 41.78 87 SER A C 1
ATOM 669 O O . SER A 1 87 ? 20.786 37.323 -16.874 1.00 41.78 87 SER A O 1
ATOM 671 N N . SER A 1 88 ? 22.044 37.418 -14.994 1.00 49.94 88 SER A N 1
ATOM 672 C CA . SER A 1 88 ? 23.118 38.307 -15.405 1.00 49.94 88 SER A CA 1
ATOM 673 C C . SER A 1 88 ? 23.735 37.844 -16.733 1.00 49.94 88 SER A C 1
ATOM 675 O O . SER A 1 88 ? 23.725 36.646 -17.014 1.00 49.94 88 SER A O 1
ATOM 677 N N . GLU A 1 89 ? 24.269 38.795 -17.496 1.00 43.84 89 GLU A N 1
ATOM 678 C CA . GLU A 1 89 ? 24.926 38.622 -18.803 1.00 43.84 89 GLU A CA 1
ATOM 679 C C . GLU A 1 89 ? 24.032 38.706 -20.058 1.00 43.84 89 GLU A C 1
ATOM 681 O O . GLU A 1 89 ? 23.915 37.781 -20.849 1.00 43.84 89 GLU A O 1
ATOM 686 N N . GLU A 1 90 ? 23.480 39.896 -20.278 1.00 40.78 90 GLU A N 1
ATOM 687 C CA . GLU A 1 90 ? 23.660 40.651 -21.536 1.00 40.78 90 GLU A CA 1
ATOM 688 C C . GLU A 1 90 ? 23.978 42.094 -21.083 1.00 40.78 90 GLU A C 1
ATOM 690 O O . GLU A 1 90 ? 23.149 42.990 -21.106 1.00 40.78 90 GLU A O 1
ATOM 695 N N . ALA A 1 91 ? 25.022 42.336 -20.288 1.00 52.16 91 ALA A N 1
ATOM 696 C CA . ALA A 1 91 ? 26.384 42.545 -20.768 1.00 52.16 91 ALA A CA 1
ATOM 697 C C . ALA A 1 91 ? 26.467 43.006 -22.236 1.00 52.16 91 ALA A C 1
ATOM 699 O O . ALA A 1 91 ? 26.354 42.216 -23.164 1.00 52.16 91 ALA A O 1
ATOM 700 N N . ALA A 1 92 ? 26.833 44.280 -22.381 1.00 50.16 92 ALA A N 1
ATOM 701 C CA . ALA A 1 92 ? 27.951 44.666 -23.239 1.00 50.16 92 ALA A CA 1
ATOM 702 C C . ALA A 1 92 ? 27.714 44.878 -24.748 1.00 50.16 92 ALA A C 1
ATOM 704 O O . ALA A 1 92 ? 28.630 44.620 -25.525 1.00 50.16 92 ALA A O 1
ATOM 705 N N . ALA A 1 93 ? 26.579 45.450 -25.171 1.00 51.34 93 ALA A N 1
ATOM 706 C CA . ALA A 1 93 ? 26.466 45.960 -26.546 1.00 51.34 93 ALA A CA 1
ATOM 707 C C . ALA A 1 93 ? 25.483 47.134 -26.743 1.00 51.34 93 ALA A C 1
ATOM 709 O O . ALA A 1 93 ? 24.602 47.041 -27.581 1.00 51.34 93 ALA A O 1
ATOM 710 N N . GLU A 1 94 ? 25.619 48.241 -26.004 1.00 45.38 94 GLU A N 1
ATOM 711 C CA . GLU A 1 94 ? 25.382 49.573 -26.602 1.00 45.38 94 GLU A CA 1
ATOM 712 C C . GLU A 1 94 ? 25.947 50.686 -25.705 1.00 45.38 94 GLU A C 1
ATOM 714 O O . GLU A 1 94 ? 25.258 51.445 -25.031 1.00 45.38 94 GLU A O 1
ATOM 719 N N . ALA A 1 95 ? 27.274 50.750 -25.658 1.00 53.38 95 ALA A N 1
ATOM 720 C CA . ALA A 1 95 ? 27.933 52.041 -25.617 1.00 53.38 95 ALA A CA 1
ATOM 721 C C . ALA A 1 95 ? 28.186 52.457 -27.075 1.00 53.38 95 ALA A C 1
ATOM 723 O O . ALA A 1 95 ? 28.593 51.606 -27.864 1.00 53.38 95 ALA A O 1
ATOM 724 N N . VAL A 1 96 ? 28.029 53.759 -27.354 1.00 55.03 96 VAL A N 1
ATOM 725 C CA . VAL A 1 96 ? 28.524 54.543 -28.512 1.00 55.03 96 VAL A CA 1
ATOM 726 C C . VAL A 1 96 ? 27.431 55.061 -29.463 1.00 55.03 96 VAL A C 1
ATOM 728 O O . VAL A 1 96 ? 27.050 54.395 -30.416 1.00 55.03 96 VAL A O 1
ATOM 731 N N . GLY A 1 97 ? 27.083 56.343 -29.274 1.00 50.06 97 GLY A N 1
ATOM 732 C CA . GLY A 1 97 ? 26.901 57.286 -30.385 1.00 50.06 97 GLY A CA 1
ATOM 733 C C . GLY A 1 97 ? 25.480 57.773 -30.682 1.00 50.06 97 GLY A C 1
ATOM 734 O O . GLY A 1 97 ? 24.773 57.133 -31.450 1.00 50.06 97 GLY A O 1
ATOM 735 N N . ALA A 1 98 ? 25.135 58.962 -30.173 1.00 46.53 98 ALA A N 1
ATOM 736 C CA . ALA A 1 98 ? 24.584 60.101 -30.929 1.00 46.53 98 ALA A CA 1
ATOM 737 C C . ALA A 1 98 ? 24.375 61.295 -29.986 1.00 46.53 98 ALA A C 1
ATOM 739 O O . ALA A 1 98 ? 23.636 61.134 -28.989 1.00 46.53 98 ALA A O 1
#

Radius of gyration: 27.75 Å; Cα contacts (8 Å, |Δi|>4): 23; chains: 1; bounding box: 48×102×50 Å

Solvent-accessible surface area (backbone atoms only — not comparable to full-atom values): 6594 Å² total; per-residue (Å²): 139,86,88,87,80,77,73,67,71,66,61,70,68,65,68,71,89,82,69,88,61,55,70,71,55,46,50,52,51,45,66,72,46,44,65,60,48,31,51,57,43,37,73,76,46,68,77,90,57,42,74,69,53,35,52,55,52,10,49,53,53,47,45,71,73,38,79,72,56,63,75,52,76,72,74,73,81,78,68,77,79,80,75,78,73,77,70,82,80,84,73,91,83,83,84,86,90,133

pLDDT: mean 70.84, std 18.15, range [40.78, 97.12]

Organism: NCBI:txid518642